Protein AF-A0A7W0JKS1-F1 (afdb_monomer)

Mean predicted aligned error: 2.73 Å

Solvent-accessible surface area (backbone atoms only — not comparable to full-atom values): 6309 Å² total; per-residue (Å²): 110,69,22,58,52,28,38,54,51,12,52,54,26,44,76,70,71,37,28,82,69,10,38,64,24,21,52,48,12,60,76,61,51,59,57,70,73,57,40,54,51,39,34,52,49,35,18,50,28,29,39,74,76,65,44,24,71,59,12,32,51,40,19,47,52,43,34,72,75,39,73,83,50,77,62,38,50,53,56,28,19,55,25,27,38,75,58,74,35,48,35,61,14,46,37,41,44,50,52,53,50,60,76,71,50,87,50,67,68,56,63,73,41,42,69,58,58,52,49,59,34,71,74,89

Sequence (124 aa):
MEAQAALQKAFAFDSNGDEAEAIPCYRRALELGLNDADTVAAMLGLGSSLRNVGELDESVAVLRAACERFPEHRALPVFYAYSLWSSHRGGDAMRVLVDTLLAASDAPELVRYTRSIRGYAAEL

Radius of gyration: 16.06 Å; Cα contacts (8 Å, |Δi|>4): 161; chains: 1; bounding box: 37×32×40 Å

Nearest PDB structures (foldseek):
  3k9i-assembly1_A-2  TM=8.898E-01  e=4.133E-04  Halalkalibacterium halodurans
  2vgy-assembly1_A-2  TM=7.004E-01  e=3.539E-02  Yersinia enterocolitica
  2dba-assembly1_A  TM=7.271E-01  e=5.002E-02  Homo sapiens
  2vgx-assembly1_A  TM=7.528E-01  e=9.513E-02  Yersinia enterocolitica
  4r7s-assembly1_A  TM=7.476E-01  e=9.995E-02  Parabacteroides merdae ATCC 43184

Secondary structure (DSSP, 8-state):
-HHHHHHHHHHHHHHHT-HHHHHHHHHHHHHT---HHHHHHHHHHHHHHHHHTT-HHHHHHHHHHHHHH-TT-TTHHHHHHHHHHHTT-HHHHHHHHHHHHHHH---HHHHHHHHHHHHHHHT-

Foldseek 3Di:
DQLVVLLVQLVVCLVVVNLVRSQVSLVSSVVVDDDLVSVLVSLLSNLQSCLSVPVLVVSLVSLVVSCVVCVPPLCSLQSNLVSCVSVVNNLVSLLSVLVSVLVPDPPVVCVVCVVVSNVVSNVD

pLDDT: mean 96.76, std 3.28, range [76.5, 98.94]

Structure (mmCIF, N/CA/C/O backbone):
data_AF-A0A7W0JKS1-F1
#
_entry.id   AF-A0A7W0JKS1-F1
#
loop_
_atom_site.group_PDB
_atom_site.id
_atom_site.type_symbol
_atom_site.label_atom_id
_atom_site.label_alt_id
_atom_site.label_comp_id
_atom_site.label_asym_id
_atom_site.label_entity_id
_atom_site.label_seq_id
_atom_site.pdbx_PDB_ins_code
_atom_site.Cartn_x
_atom_site.Cartn_y
_atom_site.Cartn_z
_atom_site.occupancy
_atom_site.B_iso_or_equiv
_atom_site.auth_seq_id
_atom_site.auth_comp_id
_atom_site.auth_asym_id
_atom_site.auth_atom_id
_atom_site.pdbx_PDB_model_num
ATOM 1 N N . MET A 1 1 ? -6.981 17.567 15.669 1.00 76.50 1 MET A N 1
ATOM 2 C CA . MET A 1 1 ? -6.430 16.882 16.862 1.00 76.50 1 MET A CA 1
ATOM 3 C C . MET A 1 1 ? -6.920 15.443 16.960 1.00 76.50 1 MET A C 1
ATOM 5 O O . MET A 1 1 ? -6.089 14.566 17.125 1.00 76.50 1 MET A O 1
ATOM 9 N N . GLU A 1 2 ? -8.220 15.171 16.795 1.00 92.69 2 GLU A N 1
ATOM 10 C CA . GLU A 1 2 ? -8.753 13.797 16.887 1.00 92.69 2 GLU A CA 1
ATOM 11 C C . GLU A 1 2 ? -8.209 12.837 15.817 1.00 92.69 2 GLU A C 1
ATOM 13 O O . GLU A 1 2 ? -7.830 11.721 16.154 1.00 92.69 2 GLU A O 1
ATOM 18 N N . ALA A 1 3 ? -8.092 13.278 14.556 1.00 96.38 3 ALA A N 1
ATOM 19 C CA . ALA A 1 3 ? -7.541 12.452 13.474 1.00 96.38 3 ALA A CA 1
ATOM 20 C C . ALA A 1 3 ? -6.112 11.979 13.778 1.00 96.38 3 ALA A C 1
ATOM 22 O O . ALA A 1 3 ? -5.785 10.802 13.665 1.00 96.38 3 ALA A O 1
ATOM 23 N N . GLN A 1 4 ? -5.270 12.902 14.244 1.00 96.88 4 GLN A N 1
ATOM 24 C CA . GLN A 1 4 ? -3.880 12.618 14.574 1.00 96.88 4 GLN A CA 1
ATOM 25 C C . GLN A 1 4 ? -3.761 11.739 15.823 1.00 96.88 4 GLN A C 1
ATOM 27 O O . GLN A 1 4 ? -2.932 10.839 15.851 1.00 96.88 4 GLN A O 1
ATOM 32 N N . ALA A 1 5 ? -4.623 11.930 16.827 1.00 97.75 5 ALA A N 1
ATOM 33 C CA . ALA A 1 5 ? -4.682 11.040 17.984 1.00 97.75 5 ALA A CA 1
ATOM 34 C C . ALA A 1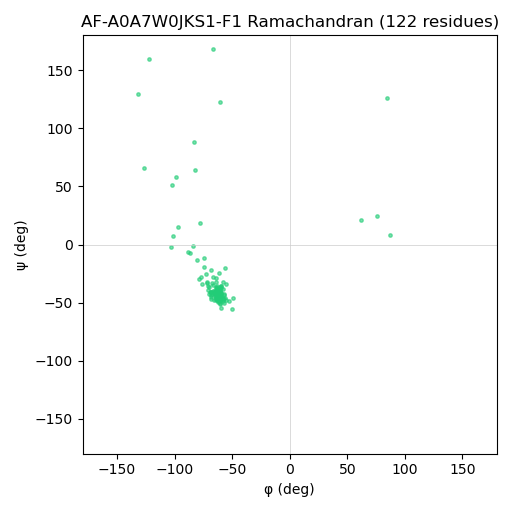 5 ? -5.082 9.607 17.586 1.00 97.75 5 ALA A C 1
ATOM 36 O O . ALA A 1 5 ? -4.476 8.649 18.064 1.00 97.75 5 ALA A O 1
ATOM 37 N N . ALA A 1 6 ? -6.054 9.453 16.679 1.00 98.31 6 ALA A N 1
ATOM 38 C CA . ALA A 1 6 ? -6.425 8.152 16.126 1.00 98.31 6 ALA A CA 1
ATOM 39 C C . ALA A 1 6 ? -5.259 7.508 15.355 1.00 98.31 6 ALA A C 1
ATOM 41 O O . ALA A 1 6 ? -4.996 6.323 15.542 1.00 98.31 6 ALA A O 1
ATOM 42 N N . LEU A 1 7 ? -4.509 8.293 14.574 1.00 98.50 7 LEU A N 1
ATOM 43 C CA . LEU A 1 7 ? -3.325 7.813 13.858 1.00 98.50 7 LEU A CA 1
ATOM 44 C C . LEU A 1 7 ? -2.215 7.344 14.810 1.00 98.50 7 LEU A C 1
ATOM 46 O O . LEU A 1 7 ? -1.678 6.256 14.637 1.00 98.50 7 LEU A O 1
ATOM 50 N N . GLN A 1 8 ? -1.897 8.120 15.849 1.00 98.31 8 GLN A N 1
ATOM 51 C CA . GLN A 1 8 ? -0.886 7.719 16.836 1.00 98.31 8 GLN A CA 1
ATOM 52 C C . GLN A 1 8 ? -1.295 6.450 17.590 1.00 98.31 8 GLN A C 1
ATOM 54 O O . GLN A 1 8 ? -0.461 5.587 17.856 1.00 98.31 8 GLN A O 1
ATOM 59 N N . LYS A 1 9 ? -2.589 6.304 17.895 1.00 98.31 9 LYS A N 1
ATOM 60 C CA . LYS A 1 9 ? -3.123 5.076 18.487 1.00 98.31 9 LYS A CA 1
ATOM 61 C C . LYS A 1 9 ? -2.978 3.882 17.538 1.00 98.31 9 LYS A C 1
ATOM 63 O O . LYS A 1 9 ? -2.613 2.805 17.994 1.00 98.31 9 LYS A O 1
ATOM 68 N N . ALA A 1 10 ? -3.224 4.082 16.243 1.00 98.56 10 ALA A N 1
ATOM 69 C CA . ALA A 1 10 ? -3.027 3.049 15.231 1.00 98.56 10 ALA A CA 1
ATOM 70 C C . ALA A 1 10 ? -1.563 2.591 15.175 1.00 98.56 10 ALA A C 1
ATOM 72 O O . ALA A 1 10 ? -1.305 1.398 15.288 1.00 98.56 10 ALA A O 1
ATOM 73 N N . PHE A 1 11 ? -0.610 3.529 15.118 1.00 98.38 11 PHE A N 1
ATOM 74 C CA . PHE A 1 11 ? 0.819 3.199 15.141 1.00 98.38 11 PHE A CA 1
ATOM 75 C C . PHE A 1 11 ? 1.244 2.460 16.407 1.00 98.38 11 PHE A C 1
ATOM 77 O O . PHE A 1 11 ? 2.085 1.568 16.328 1.00 98.38 11 PHE A O 1
ATOM 84 N N . ALA A 1 12 ? 0.679 2.814 17.564 1.00 98.38 12 ALA A N 1
ATOM 85 C CA . ALA A 1 12 ? 0.993 2.135 18.815 1.00 98.38 12 ALA A CA 1
ATOM 86 C C . ALA A 1 12 ? 0.566 0.658 18.792 1.00 98.38 12 ALA A C 1
ATOM 88 O O . ALA A 1 12 ? 1.352 -0.196 19.188 1.00 98.38 12 ALA A O 1
ATOM 89 N N . PHE A 1 13 ? -0.639 0.357 18.298 1.00 98.44 13 PHE A N 1
ATOM 90 C CA . PHE A 1 13 ? -1.097 -1.026 18.132 1.00 98.44 13 PHE A CA 1
ATOM 91 C C . PHE A 1 13 ? -0.279 -1.784 17.082 1.00 98.44 13 PHE A C 1
ATOM 93 O O . PHE A 1 13 ? 0.226 -2.866 17.359 1.00 98.44 13 PHE A O 1
ATOM 100 N N . ASP A 1 14 ? -0.066 -1.184 15.911 1.00 94.00 14 ASP A N 1
ATOM 101 C CA . ASP A 1 14 ? 0.689 -1.791 14.807 1.00 94.00 14 ASP A CA 1
ATOM 102 C C . ASP A 1 14 ? 2.135 -2.125 15.226 1.00 94.00 14 ASP A C 1
ATOM 104 O O . ASP A 1 14 ? 2.631 -3.221 14.984 1.00 94.00 14 ASP A O 1
ATOM 108 N N . SER A 1 15 ? 2.793 -1.226 15.969 1.00 94.94 15 SER A N 1
ATOM 109 C CA . SER A 1 15 ? 4.156 -1.449 16.487 1.00 94.94 15 SER A CA 1
ATOM 110 C C . SER A 1 15 ? 4.235 -2.543 17.557 1.00 94.94 15 SER A C 1
ATOM 112 O O . SER A 1 15 ? 5.313 -3.095 17.778 1.00 94.94 15 SER A O 1
ATOM 114 N N . ASN A 1 16 ? 3.119 -2.849 18.223 1.00 96.31 16 ASN A N 1
ATOM 115 C CA . ASN A 1 16 ? 3.019 -3.938 19.193 1.00 96.31 16 ASN A CA 1
ATOM 116 C C . ASN A 1 16 ? 2.648 -5.283 18.543 1.00 96.31 16 ASN A C 1
ATOM 118 O O . ASN A 1 16 ? 2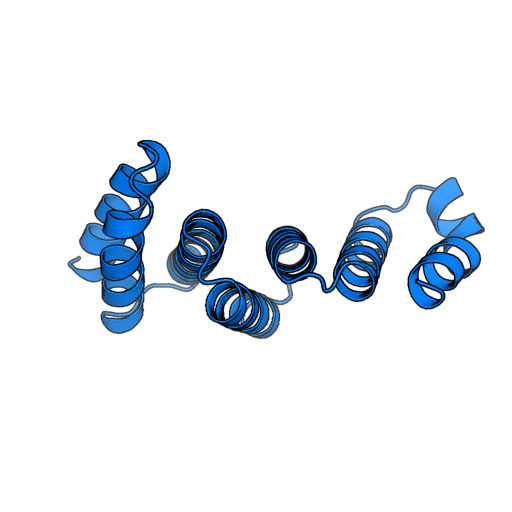.679 -6.299 19.234 1.00 96.31 16 ASN A O 1
ATOM 122 N N . GLY A 1 17 ? 2.334 -5.308 17.241 1.00 95.81 17 GLY A N 1
ATOM 123 C CA . GLY A 1 17 ? 1.801 -6.495 16.564 1.00 95.81 17 GLY A CA 1
ATOM 124 C C . GLY A 1 17 ? 0.324 -6.761 16.875 1.00 95.81 17 GLY A C 1
ATOM 125 O O . GLY A 1 17 ? -0.120 -7.901 16.804 1.00 95.81 17 GLY A O 1
ATOM 126 N N . ASP A 1 18 ? -0.418 -5.719 17.260 1.00 98.12 18 ASP A N 1
ATOM 127 C CA . ASP A 1 18 ? -1.865 -5.755 17.482 1.00 98.12 18 ASP A CA 1
ATOM 128 C C . ASP A 1 18 ? -2.580 -5.195 16.231 1.00 98.12 18 ASP A C 1
ATOM 130 O O . ASP A 1 18 ? -3.266 -4.166 16.264 1.00 98.12 18 ASP A O 1
ATOM 134 N N . GLU A 1 19 ? -2.355 -5.798 15.059 1.00 97.88 19 GLU A N 1
ATOM 135 C CA . GLU A 1 19 ? -2.814 -5.226 13.783 1.00 97.88 19 GLU A CA 1
ATOM 136 C C . GLU A 1 19 ? -4.343 -5.138 13.672 1.00 97.88 19 GLU A C 1
ATOM 138 O O . GLU A 1 19 ? -4.869 -4.201 13.060 1.00 97.88 19 GLU A O 1
ATOM 143 N N . ALA A 1 20 ? -5.071 -6.071 14.291 1.00 98.38 20 ALA A N 1
ATOM 144 C CA . ALA A 1 20 ? -6.533 -6.069 14.304 1.00 98.38 20 ALA A CA 1
ATOM 145 C C . ALA A 1 20 ? -7.095 -4.825 15.018 1.00 98.38 20 ALA A C 1
ATOM 147 O O . ALA A 1 20 ? -8.095 -4.245 14.585 1.00 98.38 20 ALA A O 1
ATOM 148 N N . GLU A 1 21 ? -6.423 -4.371 16.072 1.00 98.50 21 GLU A N 1
ATOM 149 C CA . GLU A 1 21 ? -6.739 -3.176 16.847 1.00 98.50 21 GLU A CA 1
ATOM 150 C C . GLU A 1 21 ? -6.273 -1.888 16.145 1.00 98.50 21 GLU A C 1
ATOM 152 O O . GLU A 1 21 ? -6.909 -0.831 16.282 1.00 98.50 21 GLU A O 1
ATOM 157 N N . ALA A 1 22 ? -5.198 -1.962 15.355 1.00 98.69 22 ALA A N 1
ATOM 158 C CA . ALA A 1 22 ? -4.682 -0.838 14.574 1.00 98.69 22 ALA A CA 1
ATOM 159 C C . ALA A 1 22 ? -5.636 -0.422 13.440 1.00 98.69 22 ALA A C 1
ATOM 161 O O . ALA A 1 22 ? -5.887 0.772 13.243 1.00 98.69 22 ALA A O 1
ATOM 162 N N . ILE A 1 23 ? -6.219 -1.390 12.725 1.00 98.88 23 ILE A N 1
ATOM 163 C CA . ILE A 1 23 ? -7.104 -1.174 11.564 1.00 98.88 23 ILE A CA 1
ATOM 164 C C . ILE A 1 23 ? -8.238 -0.161 11.825 1.00 98.88 23 ILE A C 1
ATOM 166 O O . ILE A 1 23 ? -8.337 0.820 11.077 1.00 98.88 23 ILE A O 1
ATOM 170 N N . PRO A 1 24 ? -9.099 -0.318 12.854 1.00 98.69 24 PRO A N 1
ATOM 171 C CA . PRO A 1 24 ? -10.168 0.647 13.109 1.00 98.69 24 PRO A CA 1
ATOM 172 C C . PRO A 1 24 ? -9.628 2.035 13.481 1.00 98.69 24 PRO A C 1
ATOM 174 O O . PRO A 1 24 ? -10.270 3.041 13.175 1.00 98.69 24 PRO A O 1
ATOM 177 N N . CYS A 1 25 ? -8.441 2.119 14.090 1.00 98.69 25 CYS A N 1
ATOM 178 C CA . CYS A 1 25 ? -7.804 3.392 14.416 1.00 98.69 25 CYS A CA 1
ATOM 179 C C . CYS A 1 25 ? -7.313 4.116 13.151 1.00 98.69 25 CYS A C 1
ATOM 181 O O . CYS A 1 25 ? -7.567 5.314 13.005 1.00 98.69 25 CYS A O 1
ATOM 183 N N . TYR A 1 26 ? -6.697 3.397 12.204 1.00 98.75 26 TYR A N 1
ATOM 184 C CA . TYR A 1 26 ? -6.309 3.957 10.906 1.00 98.75 26 TYR A CA 1
ATOM 185 C C . TYR A 1 26 ? -7.521 4.439 10.104 1.00 98.75 26 TYR A C 1
ATOM 187 O O . TYR A 1 26 ? -7.525 5.578 9.632 1.00 98.75 26 TYR A O 1
ATOM 195 N N . ARG A 1 27 ? -8.570 3.610 9.983 1.00 98.75 27 ARG A N 1
ATOM 196 C CA . ARG A 1 27 ? -9.814 3.992 9.286 1.00 98.75 27 ARG A CA 1
ATOM 197 C C . ARG A 1 27 ? -10.413 5.257 9.894 1.00 98.75 27 ARG A C 1
ATOM 199 O O . ARG A 1 27 ? -10.706 6.206 9.171 1.00 98.75 27 ARG A O 1
ATOM 206 N N . ARG A 1 28 ? -10.485 5.325 11.227 1.00 98.56 28 ARG A N 1
ATOM 207 C CA . ARG A 1 28 ? -10.984 6.508 11.935 1.00 98.56 28 ARG A CA 1
ATOM 208 C C . ARG A 1 28 ? -10.139 7.753 11.669 1.00 98.56 28 ARG A C 1
ATOM 210 O O . ARG A 1 28 ? -10.696 8.836 11.502 1.00 98.56 28 ARG A O 1
ATOM 217 N N . ALA A 1 29 ? -8.815 7.622 11.642 1.00 98.56 29 ALA A N 1
ATOM 218 C CA . ALA A 1 29 ? -7.924 8.738 11.340 1.00 98.56 29 ALA A CA 1
ATOM 219 C C . ALA A 1 29 ? -8.168 9.282 9.922 1.00 98.56 29 ALA A C 1
ATOM 221 O O . ALA A 1 29 ? -8.298 10.492 9.747 1.00 98.56 29 ALA A O 1
ATOM 222 N N . LEU A 1 30 ? -8.304 8.388 8.937 1.00 98.50 30 LEU A N 1
ATOM 223 C CA . LEU A 1 30 ? -8.600 8.738 7.545 1.00 98.50 30 LEU A CA 1
ATOM 224 C C . LEU A 1 30 ? -9.973 9.413 7.395 1.00 98.50 30 LEU A C 1
ATOM 226 O O . LEU A 1 30 ? -10.070 10.441 6.728 1.00 98.50 30 LEU A O 1
ATOM 230 N N . GLU A 1 31 ? -11.012 8.888 8.051 1.00 98.38 31 GLU A N 1
ATOM 231 C CA . GLU A 1 31 ? -12.364 9.473 8.062 1.00 98.38 31 GLU A CA 1
ATOM 232 C C . GLU A 1 31 ? -12.402 10.884 8.659 1.00 98.38 31 GLU A C 1
ATOM 234 O O . GLU A 1 31 ? -13.139 11.747 8.184 1.00 98.38 31 GLU A O 1
ATOM 239 N N . LEU A 1 32 ? -11.623 11.119 9.716 1.00 97.75 32 LEU A N 1
ATOM 240 C CA . LEU A 1 32 ? -11.548 12.410 10.400 1.00 97.75 32 LEU A CA 1
ATOM 241 C C . LEU A 1 32 ? -10.766 13.473 9.615 1.00 97.75 32 LEU A C 1
ATOM 243 O O . LEU A 1 32 ? -10.812 14.649 9.982 1.00 97.75 32 LEU A O 1
ATOM 247 N N . GLY A 1 33 ? -10.065 13.071 8.555 1.00 96.94 33 GLY A N 1
ATOM 248 C CA . GLY A 1 33 ? -9.243 13.941 7.730 1.00 96.94 33 GLY A CA 1
ATOM 249 C C . GLY A 1 33 ? -7.843 14.148 8.307 1.00 96.94 33 GLY A C 1
ATOM 250 O O . GLY A 1 33 ? -7.654 14.580 9.444 1.00 96.94 33 GLY A O 1
ATOM 251 N N . LEU A 1 34 ? -6.842 13.880 7.475 1.00 97.94 34 LEU A N 1
ATOM 252 C CA . LEU A 1 34 ? -5.426 14.076 7.763 1.00 97.94 34 LEU A CA 1
ATOM 253 C C . LEU A 1 34 ? -4.822 15.013 6.712 1.00 97.94 34 LEU A C 1
ATOM 255 O O . LEU A 1 34 ? -5.358 15.162 5.613 1.00 97.94 34 LEU A O 1
ATOM 259 N N . ASN A 1 35 ? -3.685 15.630 7.038 1.00 97.69 35 ASN A N 1
ATOM 260 C CA . ASN A 1 35 ? -2.839 16.223 6.000 1.00 97.69 35 ASN A CA 1
ATOM 261 C C . ASN A 1 35 ? -2.261 15.106 5.106 1.00 97.69 35 ASN A C 1
ATOM 263 O O . ASN A 1 35 ? -2.355 13.924 5.440 1.00 97.69 35 ASN A O 1
ATOM 267 N N . ASP A 1 36 ? -1.657 15.455 3.974 1.00 97.75 36 ASP A N 1
ATOM 268 C CA . ASP A 1 36 ? -1.186 14.449 3.016 1.00 97.75 36 ASP A CA 1
ATOM 269 C C . ASP A 1 36 ? -0.074 13.542 3.564 1.00 97.75 36 ASP A C 1
ATOM 271 O O . ASP A 1 36 ? -0.099 12.341 3.301 1.00 97.75 36 ASP A O 1
ATOM 275 N N . ALA A 1 37 ? 0.846 14.077 4.374 1.00 97.38 37 ALA A N 1
ATOM 276 C CA . ALA A 1 37 ? 1.932 13.297 4.975 1.00 97.38 37 ALA A CA 1
ATOM 277 C C . ALA A 1 37 ? 1.402 12.239 5.959 1.00 97.38 37 ALA A C 1
ATOM 279 O O . ALA A 1 37 ? 1.793 11.073 5.911 1.00 97.38 37 ALA A O 1
ATOM 280 N N . ASP A 1 38 ? 0.457 12.624 6.811 1.00 98.38 38 ASP A N 1
ATOM 281 C CA . ASP A 1 38 ? -0.197 11.701 7.734 1.00 98.38 38 ASP A CA 1
ATOM 282 C C . ASP A 1 38 ? -1.144 10.748 6.994 1.00 98.38 38 ASP A C 1
ATOM 284 O O . ASP A 1 38 ? -1.275 9.586 7.374 1.00 98.38 38 ASP A O 1
ATOM 288 N N . THR A 1 39 ? -1.782 11.203 5.912 1.00 98.69 39 THR A N 1
ATOM 289 C CA . THR A 1 39 ? -2.665 10.357 5.102 1.00 98.69 39 THR A CA 1
ATOM 290 C C . THR A 1 39 ? -1.891 9.224 4.443 1.00 98.69 39 THR A C 1
ATOM 292 O O . THR A 1 39 ? -2.326 8.076 4.521 1.00 98.69 39 THR A O 1
ATOM 295 N N . VAL A 1 40 ? -0.744 9.509 3.814 1.00 98.62 40 VAL A N 1
ATOM 296 C CA . VAL A 1 40 ? 0.063 8.454 3.185 1.00 98.62 40 VAL A CA 1
ATOM 297 C C . VAL A 1 40 ? 0.561 7.447 4.221 1.00 98.62 40 VAL A C 1
ATOM 299 O O . VAL A 1 40 ? 0.494 6.242 3.978 1.00 98.62 40 VAL A O 1
ATOM 302 N N . ALA A 1 41 ? 0.966 7.918 5.404 1.00 98.44 41 ALA A N 1
ATOM 303 C CA . ALA A 1 41 ? 1.392 7.049 6.494 1.00 98.44 41 ALA A CA 1
ATOM 304 C C . ALA A 1 41 ? 0.236 6.177 7.022 1.00 98.44 41 ALA A C 1
ATOM 306 O O . ALA A 1 41 ? 0.411 4.975 7.212 1.00 98.44 41 ALA A O 1
ATOM 307 N N . ALA A 1 42 ? -0.962 6.749 7.180 1.00 98.75 42 ALA A N 1
ATOM 308 C CA . ALA A 1 42 ? -2.156 6.023 7.603 1.00 98.75 42 ALA A CA 1
ATOM 309 C C . ALA A 1 42 ? -2.605 4.968 6.580 1.00 98.75 42 ALA A C 1
ATOM 311 O O . ALA A 1 42 ? -2.973 3.864 6.969 1.00 98.75 42 ALA A O 1
ATOM 312 N N . MET A 1 43 ? -2.564 5.274 5.277 1.00 98.88 43 MET A N 1
ATOM 313 C CA . MET A 1 43 ? -2.919 4.311 4.224 1.00 98.88 43 MET A CA 1
ATOM 314 C C . MET A 1 43 ? -1.894 3.175 4.116 1.00 98.88 43 MET A C 1
ATOM 316 O O . MET A 1 43 ? -2.280 2.018 3.957 1.00 98.88 43 MET A O 1
ATOM 320 N N . LEU A 1 44 ? -0.598 3.486 4.223 1.00 98.75 44 LEU A N 1
ATOM 321 C CA . LEU A 1 44 ? 0.474 2.487 4.227 1.00 98.75 44 LEU A CA 1
ATOM 322 C C . LEU A 1 44 ? 0.349 1.550 5.436 1.00 98.75 44 LEU A C 1
ATOM 324 O O . LEU A 1 44 ? 0.408 0.328 5.268 1.00 98.75 44 LEU A O 1
ATOM 328 N N . GLY A 1 45 ? 0.138 2.123 6.625 1.00 98.62 45 GLY A N 1
ATOM 329 C CA . GLY A 1 45 ? -0.099 1.384 7.863 1.00 98.62 45 GLY A CA 1
ATOM 330 C C . GLY A 1 45 ? -1.333 0.491 7.760 1.00 98.62 45 GLY A C 1
ATOM 331 O O . GLY A 1 45 ? -1.210 -0.723 7.873 1.00 98.62 45 GLY A O 1
ATOM 332 N N . LEU A 1 46 ? -2.491 1.057 7.396 1.00 98.88 46 LEU A N 1
ATOM 333 C CA . LEU A 1 46 ? -3.734 0.304 7.194 1.00 98.88 46 LEU A CA 1
ATOM 334 C C . LEU A 1 46 ? -3.552 -0.870 6.228 1.00 98.88 46 LEU A C 1
ATOM 336 O O . LEU A 1 46 ? -3.945 -1.991 6.538 1.00 98.88 46 LEU A O 1
ATOM 340 N N . GLY A 1 47 ? -2.936 -0.627 5.069 1.00 98.81 47 GLY A N 1
ATOM 341 C CA . GLY A 1 47 ? -2.663 -1.673 4.090 1.00 98.81 47 GLY A CA 1
ATOM 342 C C . GLY A 1 47 ? -1.778 -2.787 4.649 1.00 98.81 47 GLY A C 1
ATOM 343 O O . GLY A 1 47 ? -2.053 -3.965 4.425 1.00 98.81 47 GLY A O 1
ATOM 344 N N . SER A 1 48 ? -0.742 -2.437 5.410 1.00 98.56 48 SER A N 1
ATOM 345 C CA . SER A 1 48 ? 0.167 -3.411 6.024 1.00 98.56 48 SER A CA 1
ATOM 346 C C . SER A 1 48 ? -0.517 -4.227 7.122 1.00 98.56 48 SER A C 1
ATOM 348 O O . SER A 1 48 ? -0.412 -5.453 7.105 1.00 98.56 48 SER A O 1
ATOM 350 N N . SER A 1 49 ? -1.276 -3.580 8.009 1.00 98.75 49 SER A N 1
ATOM 351 C CA . SER A 1 49 ? -2.028 -4.256 9.068 1.00 98.75 49 SER A CA 1
ATOM 352 C C . SER A 1 49 ? -3.084 -5.204 8.486 1.00 98.75 49 SER A C 1
ATOM 354 O O . SER A 1 49 ? -3.152 -6.360 8.894 1.00 98.75 49 SER A O 1
ATOM 356 N N . LEU A 1 50 ? -3.830 -4.779 7.453 1.00 98.88 50 LEU A N 1
ATOM 357 C CA . LEU A 1 50 ? -4.780 -5.636 6.721 1.00 98.88 50 LEU A CA 1
ATOM 358 C C . LEU A 1 50 ? -4.100 -6.879 6.130 1.00 98.88 50 LEU A C 1
ATOM 360 O O . LEU A 1 50 ? -4.622 -7.987 6.237 1.00 98.88 50 LEU A O 1
ATOM 364 N N . ARG A 1 51 ? -2.907 -6.718 5.541 1.00 98.69 51 ARG A N 1
ATOM 365 C CA . ARG A 1 51 ? -2.134 -7.847 5.006 1.00 98.69 51 ARG A CA 1
ATOM 366 C C . ARG A 1 51 ? 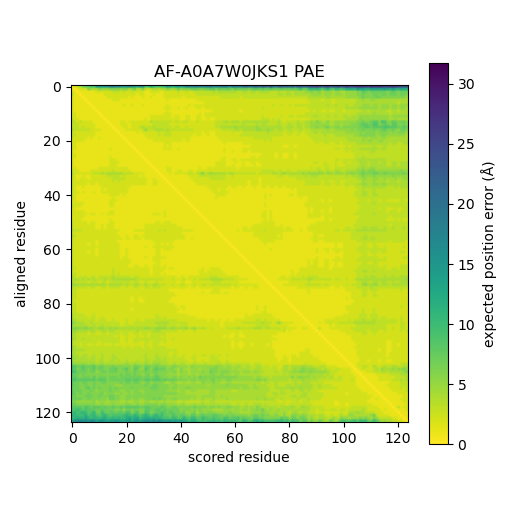-1.765 -8.839 6.109 1.00 98.69 51 ARG A C 1
ATOM 368 O O . ARG A 1 51 ? -1.869 -10.042 5.888 1.00 98.69 51 ARG A O 1
ATOM 375 N N . ASN A 1 52 ? -1.318 -8.344 7.263 1.00 98.31 52 ASN A N 1
ATOM 376 C CA . ASN A 1 52 ? -0.867 -9.185 8.373 1.00 98.31 52 ASN A CA 1
ATOM 377 C C . ASN A 1 52 ? -2.018 -9.997 8.989 1.00 98.31 52 ASN A C 1
ATOM 379 O O . ASN A 1 52 ? -1.810 -11.157 9.337 1.00 98.31 52 ASN A O 1
ATOM 383 N N . VAL A 1 53 ? -3.235 -9.445 9.039 1.00 98.50 53 VAL A N 1
ATOM 384 C CA . VAL A 1 53 ? -4.426 -10.173 9.524 1.00 98.50 53 VAL A CA 1
ATOM 385 C C . VAL A 1 53 ? -5.098 -11.053 8.459 1.00 98.50 53 VAL A C 1
ATOM 387 O O . VAL A 1 53 ? -6.073 -11.735 8.757 1.00 98.50 53 VAL A O 1
ATOM 390 N N . GLY A 1 54 ? -4.587 -11.068 7.223 1.00 98.44 54 GLY A N 1
ATOM 391 C CA . GLY A 1 54 ? -5.112 -11.900 6.134 1.00 98.44 54 GLY A CA 1
ATOM 392 C C . GLY A 1 54 ? -6.259 -11.280 5.326 1.00 98.44 54 GLY A C 1
ATOM 393 O O . GLY A 1 54 ? -6.810 -11.948 4.453 1.00 98.44 54 GLY A O 1
ATOM 394 N N . GLU A 1 55 ? -6.580 -10.003 5.535 1.00 98.69 55 GLU A N 1
ATOM 395 C CA . GLU A 1 55 ? -7.565 -9.246 4.745 1.00 98.69 55 GLU A CA 1
ATOM 396 C C . GLU A 1 55 ? -6.915 -8.715 3.453 1.00 98.69 55 GLU A C 1
ATOM 398 O O . GLU A 1 55 ? -6.706 -7.515 3.235 1.00 98.69 55 GLU A O 1
ATOM 403 N N . LEU A 1 56 ? -6.497 -9.653 2.603 1.00 98.69 56 LEU A N 1
ATOM 404 C CA . LEU A 1 56 ? -5.554 -9.403 1.512 1.00 98.69 56 LEU A CA 1
ATOM 405 C C . LEU A 1 56 ? -6.128 -8.532 0.388 1.00 98.69 56 LEU A C 1
ATOM 407 O O . LEU A 1 56 ? -5.431 -7.646 -0.106 1.00 98.69 56 LEU A O 1
ATOM 411 N N . ASP A 1 57 ? -7.386 -8.745 0.000 1.00 98.56 57 ASP A N 1
ATOM 412 C CA . ASP A 1 57 ? -8.019 -7.968 -1.073 1.00 98.56 57 ASP A CA 1
ATOM 413 C C . ASP A 1 57 ? -8.188 -6.496 -0.681 1.00 98.56 57 ASP A C 1
ATOM 415 O O . ASP A 1 57 ? -7.916 -5.595 -1.481 1.00 98.56 57 ASP A O 1
ATOM 419 N N . GLU A 1 58 ? -8.565 -6.234 0.573 1.00 98.75 58 GLU A N 1
ATOM 420 C CA . GLU A 1 58 ? -8.666 -4.869 1.084 1.00 98.75 58 GLU A CA 1
ATOM 421 C C . GLU A 1 58 ? -7.283 -4.223 1.203 1.00 98.75 58 GLU A C 1
ATOM 423 O O . GLU A 1 58 ? -7.103 -3.074 0.798 1.00 98.75 58 GLU A O 1
ATOM 428 N N . SER A 1 59 ? -6.279 -4.969 1.672 1.00 98.94 59 SER A N 1
ATOM 429 C CA . SER A 1 59 ? -4.893 -4.498 1.703 1.00 98.94 59 SER A CA 1
ATOM 430 C C . SER A 1 59 ? -4.409 -4.044 0.318 1.00 98.94 59 SER A C 1
ATOM 432 O O . SER A 1 59 ? -3.877 -2.939 0.165 1.00 98.94 59 SER A O 1
ATOM 434 N N . VAL A 1 60 ? -4.645 -4.868 -0.709 1.00 98.88 60 VAL A N 1
ATOM 435 C CA . VAL A 1 60 ? -4.325 -4.560 -2.111 1.00 98.88 60 VAL A CA 1
ATOM 436 C C . VAL A 1 60 ? -5.067 -3.305 -2.574 1.00 98.88 60 VAL A C 1
ATOM 438 O O . VAL A 1 60 ? -4.455 -2.442 -3.206 1.00 98.88 60 VAL A O 1
ATOM 441 N N . ALA A 1 61 ? -6.355 -3.170 -2.252 1.00 98.88 61 AL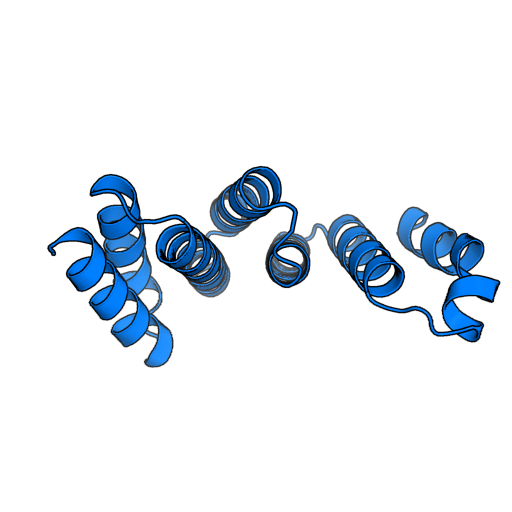A A N 1
ATOM 442 C CA . ALA A 1 61 ? -7.155 -2.007 -2.632 1.00 98.88 61 ALA A CA 1
ATOM 443 C C . ALA A 1 61 ? -6.654 -0.709 -1.975 1.00 98.88 61 ALA A C 1
ATOM 445 O O . ALA A 1 61 ? -6.464 0.294 -2.667 1.00 98.88 61 ALA A O 1
ATOM 446 N N . VAL A 1 62 ? -6.380 -0.730 -0.667 1.00 98.88 62 VAL A N 1
ATOM 447 C CA . VAL A 1 62 ? -5.884 0.434 0.086 1.00 98.88 62 VAL A CA 1
ATOM 448 C C . VAL A 1 62 ? -4.523 0.886 -0.439 1.00 98.88 62 VAL A C 1
ATOM 450 O O . VAL A 1 62 ? -4.324 2.074 -0.694 1.00 98.88 62 VAL A O 1
ATOM 453 N N . LEU A 1 63 ? -3.588 -0.045 -0.646 1.00 98.88 63 LEU A N 1
ATOM 454 C CA . LEU A 1 63 ? -2.238 0.293 -1.109 1.00 98.88 63 LEU A CA 1
ATOM 455 C C . LEU A 1 63 ? -2.214 0.727 -2.574 1.00 98.88 63 LEU A C 1
ATOM 457 O O . LEU A 1 63 ? -1.434 1.613 -2.927 1.00 98.88 63 LEU A O 1
ATOM 461 N N . ARG A 1 64 ? -3.101 0.181 -3.416 1.00 98.81 64 ARG A N 1
ATOM 462 C CA . ARG A 1 64 ? -3.316 0.703 -4.770 1.00 98.81 64 ARG A CA 1
ATOM 463 C C . ARG A 1 64 ? -3.796 2.152 -4.724 1.00 98.81 64 ARG A C 1
ATOM 465 O O . ARG A 1 64 ? -3.182 3.003 -5.360 1.00 98.81 64 ARG A O 1
ATOM 472 N N . ALA A 1 65 ? -4.838 2.438 -3.944 1.00 98.81 65 ALA A N 1
ATOM 473 C CA . ALA A 1 65 ? -5.364 3.794 -3.800 1.00 98.81 65 ALA A CA 1
ATOM 474 C C . ALA A 1 65 ? -4.303 4.763 -3.248 1.00 98.81 65 ALA A C 1
ATOM 476 O O . ALA A 1 65 ? -4.237 5.919 -3.663 1.00 98.81 65 ALA A O 1
ATOM 477 N N . ALA A 1 66 ? -3.434 4.294 -2.346 1.00 98.81 66 ALA A N 1
ATOM 478 C CA . ALA A 1 66 ? -2.314 5.086 -1.852 1.00 98.81 66 ALA A CA 1
ATOM 479 C C . ALA A 1 66 ? -1.326 5.420 -2.980 1.00 98.81 66 ALA A C 1
ATOM 481 O O . ALA A 1 66 ? -0.932 6.578 -3.107 1.00 98.81 66 ALA A O 1
ATOM 482 N N . CYS A 1 67 ? -0.950 4.440 -3.813 1.00 98.69 67 CYS A N 1
ATOM 483 C CA . CYS A 1 67 ? -0.069 4.664 -4.966 1.00 98.69 67 CYS A CA 1
ATOM 484 C C . CYS A 1 67 ? -0.673 5.666 -5.963 1.00 98.69 67 CYS A C 1
ATOM 486 O O . CYS A 1 67 ? 0.040 6.521 -6.476 1.00 98.69 67 CYS A O 1
ATOM 488 N N . GLU A 1 68 ? -1.981 5.576 -6.219 1.00 98.56 68 GLU A N 1
ATOM 489 C CA . GLU A 1 68 ? -2.701 6.490 -7.116 1.00 98.56 68 GLU A CA 1
ATOM 490 C C . GLU A 1 68 ? -2.759 7.917 -6.557 1.00 98.56 68 GLU A C 1
ATOM 492 O O . GLU A 1 68 ? -2.589 8.883 -7.300 1.00 98.56 68 GLU A O 1
ATOM 497 N N . ARG A 1 69 ? -2.966 8.064 -5.243 1.00 98.50 69 ARG A N 1
ATOM 498 C CA . ARG A 1 69 ? -3.037 9.374 -4.583 1.00 98.50 69 ARG A CA 1
ATOM 499 C C . ARG A 1 69 ? -1.663 10.022 -4.384 1.00 98.50 69 ARG A C 1
ATOM 501 O O . ARG A 1 69 ? -1.561 11.245 -4.454 1.00 98.50 69 ARG A O 1
ATOM 508 N N . PHE A 1 70 ? -0.624 9.229 -4.132 1.00 98.38 70 PHE A N 1
ATOM 509 C CA . PHE A 1 70 ? 0.727 9.700 -3.814 1.00 98.38 70 PHE A CA 1
ATOM 510 C C . PHE A 1 70 ? 1.777 9.072 -4.748 1.00 98.38 70 PHE A C 1
ATOM 512 O O . PHE A 1 70 ? 2.647 8.328 -4.281 1.00 98.38 70 PHE A O 1
ATOM 519 N N . PRO A 1 71 ? 1.744 9.378 -6.060 1.00 96.88 71 PRO A N 1
ATOM 520 C CA . PRO A 1 71 ? 2.604 8.728 -7.054 1.00 96.88 71 PRO A CA 1
ATOM 521 C C . PRO A 1 71 ? 4.108 8.948 -6.818 1.00 96.88 71 PRO A C 1
ATOM 523 O O . PRO A 1 71 ?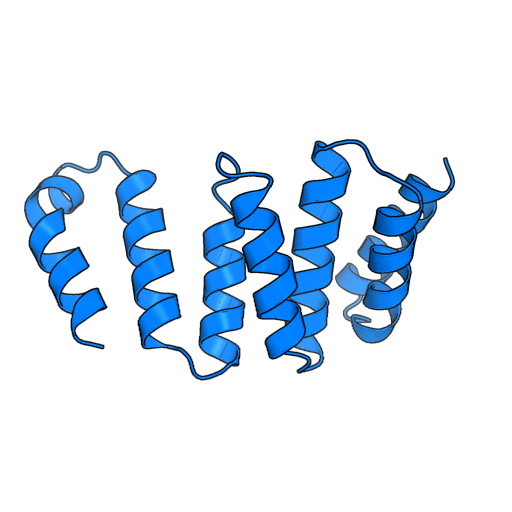 4.924 8.118 -7.210 1.00 96.88 71 PRO A O 1
ATOM 526 N N . GLU A 1 72 ? 4.485 10.025 -6.125 1.00 95.12 72 GLU A N 1
ATOM 527 C CA . GLU A 1 72 ? 5.884 10.339 -5.798 1.00 95.12 72 GLU A CA 1
ATOM 528 C C . GLU A 1 72 ? 6.422 9.551 -4.586 1.00 95.12 72 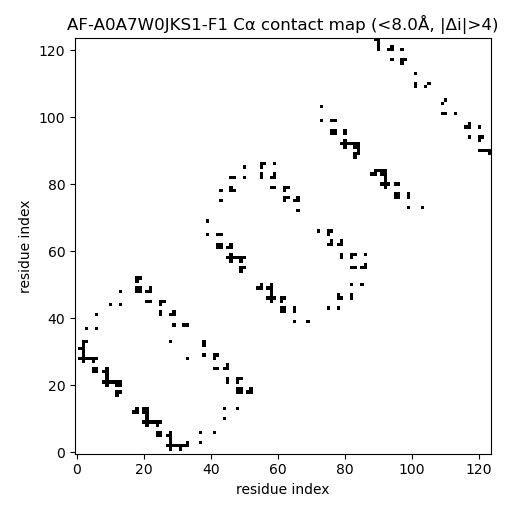GLU A C 1
ATOM 530 O O . GLU A 1 72 ? 7.632 9.519 -4.337 1.00 95.12 72 GLU A O 1
ATOM 535 N N . HIS A 1 73 ? 5.555 8.894 -3.804 1.00 96.88 73 HIS A N 1
ATOM 536 C CA . HIS A 1 73 ? 5.971 8.178 -2.599 1.00 96.88 73 HIS A CA 1
ATOM 537 C C . HIS A 1 73 ? 6.494 6.771 -2.932 1.00 96.88 73 HIS A C 1
ATOM 539 O O . HIS A 1 73 ? 5.778 5.768 -2.869 1.00 96.88 73 HIS A O 1
ATOM 545 N N . ARG A 1 74 ? 7.798 6.689 -3.214 1.00 94.06 74 ARG A N 1
ATOM 546 C CA . ARG A 1 74 ? 8.499 5.489 -3.721 1.00 94.06 74 ARG A CA 1
ATOM 547 C C . ARG A 1 74 ? 8.379 4.220 -2.872 1.00 94.06 74 ARG A C 1
ATOM 549 O O . ARG A 1 74 ? 8.602 3.132 -3.391 1.00 94.06 74 ARG A O 1
ATOM 556 N N . ALA A 1 75 ? 8.030 4.326 -1.589 1.00 96.75 75 ALA A N 1
ATOM 557 C CA . ALA A 1 75 ? 7.830 3.144 -0.751 1.00 96.75 75 ALA A CA 1
ATOM 558 C C . ALA A 1 75 ? 6.480 2.447 -1.010 1.00 96.75 75 ALA A C 1
ATOM 560 O O . ALA A 1 75 ? 6.383 1.238 -0.820 1.00 96.75 75 ALA A O 1
ATOM 561 N N . LEU A 1 76 ? 5.438 3.172 -1.446 1.00 98.50 76 LEU A N 1
ATOM 562 C CA . LEU A 1 76 ? 4.086 2.608 -1.574 1.00 98.50 76 LEU A CA 1
ATOM 563 C C . LEU A 1 76 ? 4.016 1.436 -2.558 1.00 98.50 76 LEU A C 1
ATOM 565 O O . LEU A 1 76 ? 3.440 0.413 -2.182 1.00 98.50 76 LEU A O 1
ATOM 569 N N . PRO A 1 77 ? 4.640 1.504 -3.753 1.00 98.56 77 PRO A N 1
ATOM 570 C CA . PRO A 1 77 ? 4.663 0.367 -4.666 1.00 98.56 77 PRO A CA 1
ATOM 571 C C . PRO A 1 77 ? 5.293 -0.891 -4.051 1.00 98.56 77 PRO A C 1
ATOM 573 O O . PRO A 1 77 ? 4.852 -2.000 -4.338 1.00 98.56 77 PRO A O 1
ATOM 576 N N . VAL A 1 78 ? 6.276 -0.742 -3.155 1.00 98.56 78 VAL A N 1
ATOM 577 C CA . VAL A 1 78 ? 6.915 -1.875 -2.465 1.00 98.56 78 VAL A CA 1
ATOM 578 C C . VAL A 1 78 ? 5.937 -2.548 -1.499 1.00 98.56 78 VAL A C 1
ATOM 580 O O . VAL A 1 78 ? 5.790 -3.769 -1.522 1.00 98.56 78 VAL A O 1
ATOM 583 N N . PHE A 1 79 ? 5.220 -1.770 -0.683 1.00 98.69 79 PHE A N 1
ATOM 584 C CA . PHE A 1 79 ? 4.184 -2.315 0.203 1.00 98.69 79 PHE A CA 1
ATOM 585 C C . PHE A 1 79 ? 3.031 -2.936 -0.589 1.00 98.69 79 PHE A C 1
ATOM 587 O O . PHE A 1 79 ? 2.593 -4.040 -0.265 1.00 98.69 79 PHE A O 1
ATOM 594 N N . TYR A 1 80 ? 2.591 -2.276 -1.661 1.00 98.81 80 TYR A N 1
ATOM 595 C CA . TYR A 1 80 ? 1.578 -2.804 -2.574 1.00 98.81 80 TYR A CA 1
ATOM 596 C C . TYR A 1 80 ? 1.995 -4.154 -3.173 1.00 98.81 80 TYR A C 1
ATOM 598 O O . TYR A 1 80 ? 1.196 -5.092 -3.188 1.00 98.81 80 TYR A O 1
ATOM 606 N N . ALA A 1 81 ? 3.255 -4.294 -3.597 1.00 98.69 81 ALA A N 1
ATOM 607 C CA . ALA A 1 81 ? 3.784 -5.555 -4.101 1.00 98.69 81 ALA A CA 1
ATOM 608 C C . ALA A 1 81 ? 3.764 -6.671 -3.047 1.00 98.69 81 ALA A C 1
ATOM 610 O O . ALA A 1 81 ? 3.414 -7.801 -3.381 1.00 98.69 81 ALA A O 1
ATOM 611 N N . TYR A 1 82 ? 4.061 -6.380 -1.776 1.00 98.62 82 TYR A N 1
ATOM 612 C CA . TYR A 1 82 ? 3.919 -7.380 -0.711 1.00 98.62 82 TYR A CA 1
ATOM 613 C C . TYR A 1 82 ? 2.476 -7.870 -0.565 1.00 98.62 82 TYR A C 1
ATOM 615 O O . TYR A 1 82 ? 2.255 -9.068 -0.405 1.00 98.62 82 TYR A O 1
ATOM 62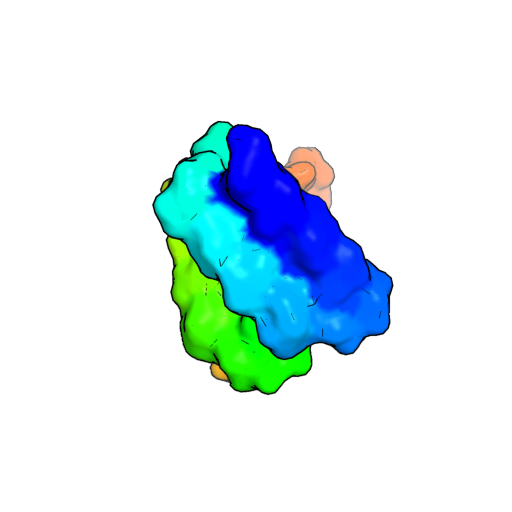3 N N . SER A 1 83 ? 1.487 -6.982 -0.662 1.00 98.69 83 SER A N 1
ATOM 624 C CA . SER A 1 83 ? 0.077 -7.386 -0.594 1.00 98.69 83 SER A CA 1
ATOM 625 C C . SER A 1 83 ? -0.379 -8.156 -1.835 1.00 98.69 83 SER A C 1
ATOM 627 O O . SER A 1 83 ? -1.135 -9.122 -1.717 1.00 98.69 83 SER A O 1
ATOM 629 N N . LEU A 1 84 ? 0.127 -7.808 -3.024 1.00 98.69 84 LEU A N 1
ATOM 630 C CA . LEU A 1 84 ? -0.061 -8.610 -4.240 1.00 98.69 84 LEU A CA 1
ATOM 631 C C . LEU A 1 84 ? 0.537 -10.014 -4.085 1.00 98.69 84 LEU A C 1
ATOM 633 O O . LEU A 1 84 ? -0.101 -11.005 -4.427 1.00 98.69 84 LEU A O 1
ATOM 637 N N . TRP A 1 85 ? 1.741 -10.119 -3.527 1.00 98.44 85 TRP A N 1
ATOM 638 C CA . TRP A 1 85 ? 2.378 -11.408 -3.281 1.00 98.44 85 TRP A CA 1
ATOM 639 C C . TRP A 1 85 ? 1.560 -12.262 -2.308 1.00 98.44 85 TRP A C 1
ATOM 641 O O . TRP A 1 85 ? 1.242 -13.411 -2.620 1.00 98.44 85 TRP A O 1
ATOM 651 N N . SER A 1 86 ? 1.164 -11.690 -1.165 1.00 98.38 86 SER A N 1
ATOM 652 C CA . SER A 1 86 ? 0.343 -12.386 -0.170 1.00 98.38 86 SER A CA 1
ATOM 653 C C . SER A 1 86 ? -1.006 -12.836 -0.738 1.00 98.38 86 SER A C 1
ATOM 655 O O . SER A 1 86 ? -1.447 -13.930 -0.409 1.00 98.38 86 SER A O 1
ATOM 657 N N . SER A 1 87 ? -1.623 -12.059 -1.639 1.00 97.88 87 SER A N 1
ATOM 658 C CA . SER A 1 87 ? -2.876 -12.405 -2.350 1.00 97.88 87 SER A CA 1
ATOM 659 C C . SER A 1 87 ? -2.698 -13.388 -3.516 1.00 97.88 87 SER A C 1
ATOM 661 O O . SER A 1 87 ? -3.565 -13.494 -4.379 1.00 97.88 87 SER A O 1
ATOM 663 N N . HIS A 1 88 ? -1.582 -14.122 -3.563 1.00 97.00 88 HIS A N 1
ATOM 664 C CA . HIS A 1 88 ? -1.255 -15.094 -4.614 1.00 97.00 88 HIS A CA 1
ATOM 665 C C . HIS A 1 88 ? -1.122 -14.492 -6.024 1.00 97.00 88 HIS A C 1
ATOM 667 O O . HIS A 1 88 ? -1.167 -15.209 -7.024 1.00 97.00 88 HIS A O 1
ATOM 673 N N . ARG A 1 89 ? -0.880 -13.180 -6.125 1.00 96.75 89 ARG A N 1
ATOM 674 C CA . ARG A 1 89 ? -0.644 -12.451 -7.382 1.00 96.75 89 ARG A CA 1
ATOM 675 C C . ARG A 1 89 ? 0.844 -12.166 -7.574 1.00 96.75 89 ARG A C 1
ATOM 677 O O . ARG A 1 89 ? 1.261 -11.033 -7.815 1.00 96.75 89 ARG A O 1
ATOM 684 N N . GLY A 1 90 ? 1.661 -13.212 -7.449 1.00 95.81 90 GLY A N 1
ATOM 685 C CA . GLY A 1 90 ? 3.121 -13.095 -7.415 1.00 95.81 90 GLY A CA 1
ATOM 686 C C . GLY A 1 90 ? 3.744 -12.476 -8.672 1.00 95.81 90 GLY A C 1
ATOM 687 O O . GLY A 1 90 ? 4.672 -11.679 -8.552 1.00 95.81 90 GLY A O 1
ATOM 688 N N . GLY A 1 91 ? 3.204 -12.763 -9.862 1.00 96.06 91 GLY A N 1
ATOM 689 C CA . GLY A 1 91 ? 3.659 -12.137 -11.111 1.00 96.06 91 GLY A CA 1
ATOM 690 C C . GLY A 1 91 ? 3.460 -10.616 -11.111 1.00 96.06 91 GLY A C 1
ATOM 691 O O . GLY A 1 91 ? 4.385 -9.866 -11.420 1.00 96.06 91 GLY A O 1
ATOM 692 N N . ASP A 1 92 ? 2.294 -10.138 -10.664 1.00 96.88 92 ASP A N 1
ATOM 693 C CA . ASP A 1 92 ? 2.018 -8.701 -10.538 1.00 96.88 92 ASP A CA 1
ATOM 694 C C . ASP A 1 92 ? 2.923 -8.042 -9.490 1.00 96.88 92 ASP A C 1
ATOM 696 O O . ASP A 1 92 ? 3.458 -6.959 -9.731 1.00 96.88 92 ASP A O 1
ATOM 700 N N . ALA A 1 93 ? 3.145 -8.707 -8.351 1.00 98.00 93 ALA A N 1
ATOM 701 C CA . ALA A 1 93 ? 4.065 -8.231 -7.320 1.00 98.00 93 ALA A CA 1
ATOM 702 C C . ALA A 1 93 ? 5.486 -8.033 -7.870 1.00 98.00 93 ALA A C 1
ATOM 704 O O . ALA A 1 93 ? 6.100 -6.985 -7.658 1.00 98.00 93 ALA A O 1
ATOM 705 N N . MET A 1 94 ? 5.994 -9.013 -8.625 1.00 97.62 94 MET A N 1
ATOM 706 C CA . MET A 1 94 ? 7.328 -8.948 -9.222 1.00 97.62 94 MET A CA 1
ATOM 707 C C . MET A 1 94 ? 7.454 -7.827 -10.250 1.00 97.62 94 MET A C 1
ATOM 709 O O . MET A 1 94 ? 8.464 -7.122 -10.250 1.00 97.62 94 MET A O 1
ATOM 713 N N . ARG A 1 95 ? 6.429 -7.610 -11.083 1.00 97.25 95 ARG A N 1
ATOM 714 C CA . ARG A 1 95 ? 6.389 -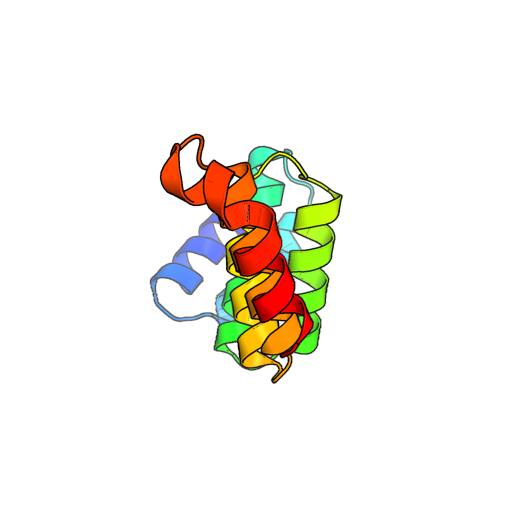6.479 -12.027 1.00 97.25 95 ARG A CA 1
ATOM 715 C C . ARG A 1 95 ? 6.503 -5.144 -11.295 1.00 97.25 95 ARG A C 1
ATOM 717 O O . ARG A 1 95 ? 7.364 -4.339 -11.639 1.00 97.25 95 ARG A O 1
ATOM 724 N N . VAL A 1 96 ? 5.707 -4.948 -10.242 1.00 97.69 96 VAL A N 1
ATOM 725 C CA . VAL A 1 96 ? 5.730 -3.711 -9.444 1.00 97.69 96 VAL A CA 1
ATOM 726 C C . VAL A 1 96 ? 7.101 -3.480 -8.800 1.00 97.69 96 VAL A C 1
ATOM 728 O O . VAL A 1 96 ? 7.620 -2.364 -8.865 1.00 97.69 96 VAL A O 1
ATOM 731 N N . LEU A 1 97 ? 7.723 -4.511 -8.216 1.00 97.31 97 LEU A N 1
ATOM 732 C CA . LEU A 1 97 ? 9.053 -4.380 -7.604 1.00 97.31 97 LEU A CA 1
ATOM 733 C C . LEU A 1 97 ? 10.141 -4.065 -8.633 1.00 97.31 97 LEU A C 1
ATOM 735 O O . LEU A 1 97 ? 10.993 -3.217 -8.371 1.00 97.31 97 LEU A O 1
ATOM 739 N N . VAL A 1 98 ? 10.105 -4.710 -9.802 1.00 97.00 98 VAL A N 1
ATOM 740 C CA . VAL A 1 98 ? 11.046 -4.446 -10.898 1.00 97.00 98 VAL A CA 1
ATOM 741 C C . VAL A 1 98 ? 10.921 -3.014 -11.398 1.00 97.00 98 VAL A C 1
ATOM 743 O O . VAL A 1 98 ? 11.934 -2.324 -11.515 1.00 97.00 98 VAL A O 1
ATOM 746 N N . ASP A 1 99 ? 9.705 -2.539 -11.657 1.00 95.50 99 ASP A N 1
ATOM 747 C CA . ASP A 1 99 ? 9.513 -1.162 -12.109 1.00 95.50 99 ASP A CA 1
ATOM 748 C C . ASP A 1 99 ? 9.935 -0.152 -11.040 1.00 95.50 99 ASP A C 1
ATOM 750 O O . ASP A 1 99 ? 10.578 0.847 -11.361 1.00 95.50 99 ASP A O 1
ATOM 754 N N . THR A 1 100 ? 9.669 -0.450 -9.767 1.00 96.00 100 THR A N 1
ATOM 755 C CA . THR A 1 100 ? 10.102 0.388 -8.639 1.00 96.00 100 THR A CA 1
ATOM 756 C C . THR A 1 100 ? 11.624 0.454 -8.531 1.00 96.00 100 THR A C 1
ATOM 758 O O . THR A 1 100 ? 12.182 1.541 -8.377 1.00 96.00 100 THR A O 1
ATOM 761 N N . LEU A 1 101 ? 12.309 -0.688 -8.657 1.00 95.25 101 LEU A N 1
ATOM 762 C CA . LEU A 1 101 ? 13.770 -0.776 -8.643 1.00 95.25 101 LEU A CA 1
ATOM 763 C C . LEU A 1 101 ? 14.385 0.038 -9.785 1.00 95.25 101 LEU A C 1
ATOM 765 O O . LEU A 1 101 ? 15.280 0.850 -9.555 1.00 95.25 101 LEU A O 1
ATOM 769 N N . LEU A 1 102 ? 13.896 -0.167 -11.009 1.00 95.12 102 LEU A N 1
ATOM 770 C CA . LEU A 1 102 ? 14.423 0.496 -12.201 1.00 95.12 102 LEU A CA 1
ATOM 771 C C . LEU A 1 102 ? 14.150 2.005 -12.189 1.00 95.12 102 LEU A C 1
ATOM 773 O O . LEU A 1 102 ? 14.975 2.771 -12.670 1.00 95.12 102 LEU A O 1
ATOM 777 N N . ALA A 1 103 ? 13.032 2.451 -11.613 1.00 92.56 103 ALA A N 1
ATOM 778 C CA . ALA A 1 103 ? 12.737 3.875 -11.458 1.00 92.56 103 ALA A CA 1
ATOM 779 C C . ALA A 1 103 ? 13.571 4.558 -10.357 1.00 92.56 103 ALA A C 1
ATOM 781 O O . ALA A 1 103 ? 13.636 5.790 -10.313 1.00 92.56 103 ALA A O 1
ATOM 782 N N . ALA A 1 104 ? 14.153 3.794 -9.428 1.00 91.81 104 ALA A N 1
ATOM 783 C CA . ALA A 1 104 ? 14.907 4.303 -8.279 1.00 91.81 104 ALA A CA 1
ATOM 784 C C . ALA A 1 104 ? 16.431 4.190 -8.421 1.00 91.81 104 ALA A C 1
ATOM 786 O O . ALA A 1 104 ? 17.145 4.619 -7.515 1.00 91.81 104 ALA A O 1
ATOM 787 N N . SER A 1 105 ? 16.935 3.621 -9.518 1.00 92.12 105 SER A N 1
ATOM 788 C CA . SER A 1 105 ? 18.363 3.380 -9.701 1.00 92.12 105 SER A CA 1
ATOM 789 C C . SER A 1 105 ? 18.868 3.861 -11.055 1.00 92.12 105 SER A C 1
ATOM 791 O O . SER A 1 105 ? 18.359 3.455 -12.094 1.00 92.12 105 SER A O 1
ATOM 793 N N . ASP A 1 106 ? 19.953 4.635 -11.022 1.00 94.25 106 ASP A N 1
ATOM 794 C CA . ASP A 1 106 ? 20.717 5.046 -12.206 1.00 94.25 106 ASP A CA 1
ATOM 795 C C . ASP A 1 106 ? 21.947 4.146 -12.447 1.00 94.25 106 ASP A C 1
ATOM 797 O O . ASP A 1 106 ? 22.864 4.505 -13.188 1.00 94.25 106 ASP A O 1
ATOM 801 N N . ALA A 1 107 ? 22.006 2.977 -11.798 1.00 96.38 107 ALA A N 1
ATOM 802 C CA . ALA A 1 107 ? 23.132 2.058 -11.914 1.00 96.38 107 ALA A CA 1
ATOM 803 C C . ALA A 1 107 ? 23.303 1.586 -13.379 1.00 96.38 107 ALA A C 1
ATOM 805 O O . ALA A 1 107 ? 22.359 1.017 -13.946 1.00 96.38 107 ALA A O 1
ATOM 806 N N . PRO A 1 108 ? 24.477 1.787 -14.018 1.00 95.50 108 PRO A N 1
ATOM 807 C CA . PRO A 1 108 ? 24.668 1.511 -15.447 1.00 95.50 108 PRO A CA 1
ATOM 808 C C . PRO A 1 108 ? 24.311 0.080 -15.864 1.00 95.50 108 PRO A C 1
ATOM 810 O O . PRO A 1 108 ? 23.804 -0.151 -16.964 1.00 95.50 108 PRO A O 1
ATOM 813 N N . GLU A 1 109 ? 24.553 -0.893 -14.989 1.00 94.75 109 GLU A N 1
ATOM 814 C CA . GLU A 1 109 ? 24.205 -2.294 -15.184 1.00 94.75 109 GLU A CA 1
ATOM 815 C C . GLU A 1 109 ? 22.688 -2.523 -15.246 1.00 94.75 109 GLU A C 1
ATOM 817 O O . GLU A 1 109 ? 22.223 -3.256 -16.119 1.00 94.75 109 GLU A O 1
ATOM 822 N N . LEU A 1 110 ? 21.898 -1.855 -14.402 1.00 94.69 110 LEU A N 1
ATOM 823 C CA . LEU A 1 110 ? 20.437 -1.963 -14.424 1.00 94.69 110 LEU A CA 1
ATOM 824 C C . LEU A 1 110 ? 19.853 -1.266 -15.653 1.00 94.69 110 LEU A C 1
ATOM 826 O O . LEU A 1 110 ? 18.965 -1.814 -16.314 1.00 94.69 110 LEU A O 1
ATOM 830 N N . VAL A 1 111 ? 20.406 -0.110 -16.027 1.00 94.06 111 VAL A N 1
ATOM 831 C CA . VAL A 1 111 ? 20.021 0.601 -17.255 1.00 94.06 111 VAL A CA 1
ATOM 832 C C . VAL A 1 111 ? 20.287 -0.274 -18.483 1.00 94.06 111 VAL A C 1
ATOM 834 O O . VAL A 1 111 ? 19.398 -0.474 -19.314 1.00 94.06 111 VAL A O 1
ATOM 837 N N . ARG A 1 112 ? 21.477 -0.883 -18.575 1.00 95.44 112 ARG A N 1
ATOM 838 C CA . ARG A 1 112 ? 21.858 -1.772 -19.687 1.00 95.44 112 ARG A CA 1
ATOM 839 C C . ARG A 1 112 ? 20.914 -2.966 -19.844 1.00 95.44 112 ARG A C 1
ATOM 841 O O . ARG A 1 112 ? 20.630 -3.362 -20.975 1.00 95.44 112 ARG A O 1
ATOM 848 N N . TYR A 1 113 ? 20.444 -3.546 -18.740 1.00 95.38 113 TYR A N 1
ATOM 849 C CA . TYR A 1 113 ? 19.603 -4.749 -18.750 1.00 95.38 113 TYR A CA 1
ATOM 850 C C . TYR A 1 113 ? 18.106 -4.477 -18.543 1.00 95.38 113 TYR A C 1
ATOM 852 O O . TYR A 1 113 ? 17.329 -5.428 -18.470 1.00 95.38 113 TYR A O 1
ATOM 860 N N . THR A 1 114 ? 17.668 -3.213 -18.527 1.00 94.25 114 THR A N 1
ATOM 861 C CA . THR A 1 114 ? 16.275 -2.804 -18.248 1.00 94.25 114 THR A CA 1
ATOM 862 C C . THR A 1 114 ? 15.244 -3.581 -19.068 1.00 94.25 114 THR A C 1
ATOM 864 O O . THR A 1 114 ? 14.260 -4.079 -18.522 1.00 94.25 114 THR A O 1
ATOM 867 N N . ARG A 1 115 ? 15.475 -3.739 -20.380 1.00 93.75 115 ARG A N 1
ATOM 868 C CA . ARG A 1 115 ? 14.561 -4.483 -21.261 1.00 93.75 115 ARG A CA 1
ATOM 869 C C . ARG A 1 115 ? 14.415 -5.944 -20.833 1.00 93.75 115 ARG A C 1
ATOM 871 O O . ARG A 1 115 ? 13.297 -6.441 -20.780 1.00 93.75 115 ARG A O 1
ATOM 878 N N . SER A 1 116 ? 15.526 -6.620 -20.550 1.00 95.19 116 SER A N 1
ATOM 879 C CA . SER A 1 116 ? 15.521 -8.032 -20.157 1.00 95.19 116 SER A CA 1
ATOM 880 C C . SER A 1 116 ? 14.895 -8.225 -18.778 1.00 95.19 116 SER A C 1
ATOM 882 O O . SER A 1 116 ? 14.057 -9.102 -18.613 1.00 95.19 116 SER A O 1
ATOM 884 N N . ILE A 1 117 ? 15.242 -7.363 -17.817 1.00 94.56 117 ILE A N 1
ATOM 885 C CA . ILE A 1 117 ? 14.694 -7.389 -16.453 1.00 94.56 117 ILE A CA 1
ATOM 886 C C . ILE A 1 117 ? 13.164 -7.241 -16.488 1.00 94.56 117 ILE A C 1
ATOM 888 O O . ILE A 1 117 ? 12.457 -8.037 -15.871 1.00 94.56 117 ILE A O 1
ATOM 892 N N . ARG A 1 118 ? 12.638 -6.279 -17.261 1.00 93.81 118 ARG A N 1
ATOM 893 C CA . ARG A 1 118 ? 11.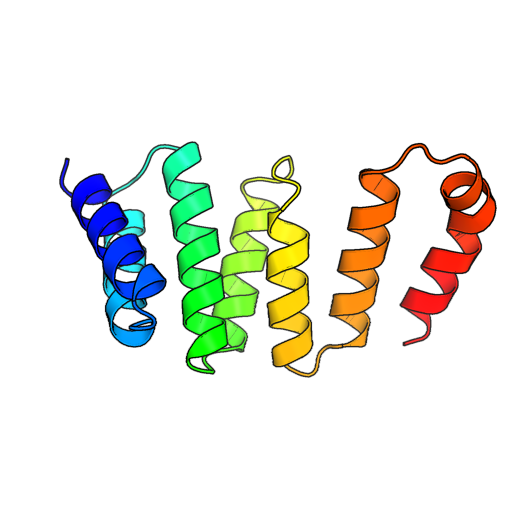186 -6.132 -17.468 1.00 93.81 118 ARG A CA 1
ATOM 894 C C . ARG A 1 118 ? 10.564 -7.321 -18.194 1.00 93.81 118 ARG A C 1
ATOM 896 O O . ARG A 1 118 ? 9.467 -7.732 -17.834 1.00 93.81 118 ARG A O 1
ATOM 903 N N . GLY A 1 119 ? 11.255 -7.868 -19.196 1.00 91.75 119 GLY A N 1
ATOM 904 C CA . GLY A 1 119 ? 10.801 -9.041 -19.945 1.00 91.75 119 GLY A CA 1
ATOM 905 C C . GLY A 1 119 ? 10.544 -10.240 -19.035 1.00 91.75 119 GLY A C 1
ATOM 906 O O . GLY A 1 119 ? 9.446 -10.781 -19.043 1.00 91.75 119 GLY A O 1
ATOM 907 N N . TYR A 1 120 ? 11.499 -10.577 -18.167 1.00 91.94 120 TYR A N 1
ATOM 908 C CA . TYR A 1 120 ? 11.342 -11.700 -17.239 1.00 91.94 120 TYR A CA 1
ATOM 909 C C . TYR A 1 120 ? 10.195 -11.496 -16.248 1.00 91.94 120 TYR A C 1
ATOM 911 O O . TYR A 1 120 ? 9.453 -12.431 -15.976 1.00 91.94 120 TYR A O 1
ATOM 919 N N . ALA A 1 121 ? 9.994 -10.274 -15.745 1.00 88.69 121 ALA A N 1
ATOM 920 C CA . ALA A 1 121 ? 8.851 -9.984 -14.881 1.00 88.69 121 ALA A CA 1
ATOM 921 C C . ALA A 1 121 ? 7.503 -10.087 -15.622 1.00 88.69 121 ALA A C 1
ATOM 923 O O . ALA A 1 121 ? 6.478 -10.386 -15.012 1.00 88.69 121 ALA A O 1
ATOM 924 N N . ALA A 1 122 ? 7.474 -9.845 -16.936 1.00 83.44 122 ALA A N 1
ATOM 925 C CA . ALA A 1 122 ? 6.268 -9.983 -17.748 1.00 83.44 122 ALA A CA 1
ATOM 926 C C . ALA A 1 122 ? 5.870 -11.450 -17.996 1.00 83.44 122 ALA A C 1
ATOM 928 O O . ALA A 1 122 ? 4.685 -11.705 -18.189 1.00 83.44 122 ALA A O 1
ATOM 929 N N . GLU A 1 123 ? 6.820 -12.385 -17.946 1.00 89.69 123 GLU A N 1
ATOM 930 C CA . GLU A 1 123 ? 6.627 -13.816 -18.244 1.00 89.69 123 GLU A CA 1
ATOM 931 C C . GLU A 1 123 ? 6.161 -14.668 -17.043 1.00 89.69 123 GLU A C 1
ATOM 933 O O . GLU A 1 123 ? 5.826 -15.837 -17.231 1.00 89.69 123 GLU A O 1
ATOM 938 N N . LEU A 1 124 ? 6.125 -14.093 -15.832 1.00 83.38 124 LEU A N 1
ATOM 939 C CA . LEU A 1 124 ? 5.609 -14.713 -14.598 1.00 83.38 124 LEU A CA 1
ATOM 940 C C . LEU A 1 124 ? 4.075 -14.689 -14.518 1.00 83.38 124 LEU A C 1
ATOM 942 O O . LEU A 1 124 ? 3.517 -15.682 -14.007 1.00 83.38 124 LEU A O 1
#